Protein AF-A0A2H3J4T3-F1 (afdb_monomer)

pLDDT: mean 94.17, std 3.07, range [78.0, 97.81]

Structure (mmCIF, N/CA/C/O backbone):
data_AF-A0A2H3J4T3-F1
#
_entry.id   AF-A0A2H3J4T3-F1
#
loop_
_atom_site.group_PDB
_atom_site.id
_atom_site.type_symbol
_atom_site.label_atom_id
_atom_site.label_alt_id
_atom_site.label_comp_id
_atom_site.label_asym_id
_atom_site.label_entity_id
_atom_site.label_seq_id
_atom_site.pdbx_PDB_ins_code
_atom_site.Cartn_x
_atom_site.Cartn_y
_atom_site.Cartn_z
_atom_site.occupancy
_atom_site.B_iso_or_equiv
_atom_site.auth_seq_id
_atom_site.auth_comp_id
_atom_site.auth_asym_id
_atom_site.auth_atom_id
_atom_site.pdbx_PDB_model_num
ATOM 1 N N . LEU A 1 1 ? -8.087 -1.631 -13.135 1.00 78.00 1 LEU A N 1
ATOM 2 C CA . LEU A 1 1 ? -7.291 -2.773 -12.650 1.00 78.00 1 LEU A CA 1
ATOM 3 C C . LEU A 1 1 ? -7.224 -3.764 -13.786 1.00 78.00 1 LEU A C 1
ATOM 5 O O . LEU A 1 1 ? -8.280 -4.143 -14.280 1.00 78.00 1 LEU A O 1
ATOM 9 N N . ASP A 1 2 ? -6.022 -4.098 -14.234 1.00 91.25 2 ASP A N 1
ATOM 10 C CA . ASP A 1 2 ? -5.827 -5.293 -15.056 1.00 91.25 2 ASP A CA 1
ATOM 11 C C . ASP A 1 2 ? -5.919 -6.568 -14.190 1.00 91.25 2 ASP A C 1
ATOM 13 O O . ASP A 1 2 ? -6.037 -6.487 -12.961 1.00 91.25 2 ASP A O 1
ATOM 17 N N . ASP A 1 3 ? -5.899 -7.742 -14.825 1.00 93.00 3 ASP A N 1
ATOM 18 C CA . ASP A 1 3 ? -6.077 -9.023 -14.131 1.00 93.00 3 ASP A CA 1
ATOM 19 C C . ASP A 1 3 ? -4.983 -9.273 -13.076 1.00 93.00 3 ASP A C 1
ATOM 21 O O . ASP A 1 3 ? -5.289 -9.673 -11.953 1.00 93.00 3 ASP A O 1
ATOM 25 N N . LEU A 1 4 ? -3.721 -8.949 -13.382 1.00 91.25 4 LEU A N 1
ATOM 26 C CA . LEU A 1 4 ? -2.580 -9.150 -12.475 1.00 91.25 4 LEU A CA 1
ATOM 27 C C . LEU A 1 4 ? -2.643 -8.224 -11.256 1.00 91.25 4 LEU A C 1
ATOM 29 O O . LEU A 1 4 ? -2.332 -8.613 -10.127 1.00 91.25 4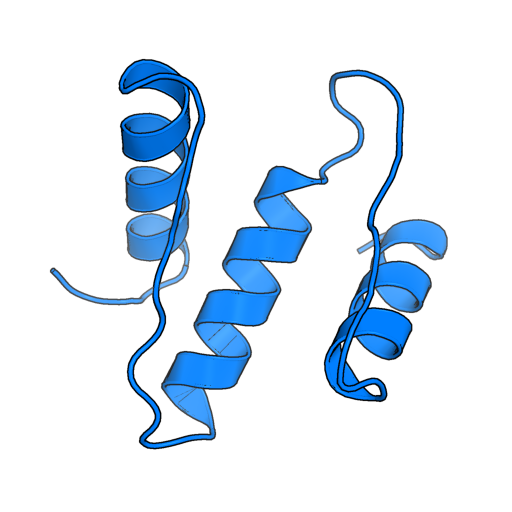 LEU A O 1
ATOM 33 N N . GLN A 1 5 ? -3.067 -6.984 -11.470 1.00 93.56 5 GLN A N 1
ATOM 34 C CA . GLN A 1 5 ? -3.321 -6.011 -10.420 1.00 93.56 5 GLN A CA 1
ATOM 35 C C . GLN A 1 5 ? -4.483 -6.443 -9.520 1.00 93.56 5 GLN A C 1
ATOM 37 O O . GLN A 1 5 ? -4.391 -6.329 -8.296 1.00 93.56 5 GLN A O 1
ATOM 42 N N . ALA A 1 6 ? -5.565 -6.961 -10.106 1.00 94.31 6 ALA A N 1
ATOM 43 C CA . ALA A 1 6 ? -6.703 -7.475 -9.353 1.00 94.31 6 ALA A CA 1
ATOM 44 C C . ALA A 1 6 ? -6.324 -8.703 -8.510 1.00 94.31 6 ALA A C 1
ATOM 46 O O . ALA A 1 6 ? -6.729 -8.796 -7.350 1.00 94.31 6 ALA A O 1
ATOM 47 N N . GLU A 1 7 ? -5.522 -9.622 -9.052 1.00 93.81 7 GLU A N 1
ATOM 48 C CA . GLU A 1 7 ? -4.979 -10.756 -8.297 1.00 93.81 7 GLU A CA 1
ATOM 49 C C . GLU A 1 7 ? -4.058 -10.305 -7.160 1.00 93.81 7 GLU A C 1
ATOM 51 O O . GLU A 1 7 ? -4.213 -10.766 -6.028 1.00 93.81 7 GLU A O 1
ATOM 56 N N . SER A 1 8 ? -3.170 -9.341 -7.421 1.00 95.06 8 SER A N 1
ATOM 57 C CA . SER A 1 8 ? -2.287 -8.768 -6.398 1.00 95.06 8 SER A CA 1
ATOM 58 C C . SER A 1 8 ? -3.087 -8.156 -5.246 1.00 95.06 8 SER A C 1
ATOM 60 O O . SER A 1 8 ? -2.792 -8.415 -4.081 1.00 95.06 8 SER A O 1
ATOM 62 N N . LEU A 1 9 ? -4.145 -7.398 -5.550 1.00 95.38 9 LEU A N 1
ATOM 63 C CA . LEU A 1 9 ? -5.009 -6.803 -4.531 1.00 95.38 9 LEU A CA 1
ATOM 64 C C . LEU A 1 9 ? -5.746 -7.868 -3.706 1.00 95.38 9 LEU A C 1
ATOM 66 O O . LEU A 1 9 ? -5.786 -7.776 -2.480 1.00 95.38 9 LEU A O 1
ATOM 70 N N . LYS A 1 10 ? -6.294 -8.905 -4.355 1.00 95.06 10 LYS A N 1
ATOM 71 C CA . LYS A 1 10 ? -6.938 -10.034 -3.660 1.00 95.06 10 LYS A CA 1
ATOM 72 C C . LYS A 1 10 ? -5.965 -10.753 -2.727 1.00 95.06 10 LYS A C 1
ATOM 74 O O . LYS A 1 10 ? -6.340 -11.087 -1.604 1.00 95.06 10 LYS A O 1
ATOM 79 N N . SER A 1 11 ? -4.727 -10.975 -3.172 1.00 95.44 11 SER A N 1
ATOM 80 C CA . SER A 1 11 ? -3.682 -11.602 -2.355 1.00 95.44 11 SER A CA 1
ATOM 81 C C . SER A 1 11 ? -3.430 -10.793 -1.085 1.00 95.44 11 SER A C 1
ATOM 83 O O . SER A 1 11 ? -3.468 -11.348 0.008 1.00 95.44 11 SER A O 1
ATOM 85 N N . VAL A 1 12 ? -3.264 -9.475 -1.215 1.00 95.94 12 VAL A N 1
ATOM 86 C CA . VAL A 1 12 ? -2.916 -8.602 -0.083 1.00 95.94 12 VAL A CA 1
ATOM 87 C C . VAL A 1 12 ? -4.061 -8.445 0.919 1.00 95.94 12 VAL A C 1
ATOM 89 O O . VAL A 1 12 ? -3.814 -8.306 2.111 1.00 95.94 12 VAL A O 1
ATOM 92 N N . LEU A 1 13 ? -5.315 -8.516 0.469 1.00 95.25 13 LEU A N 1
ATOM 93 C CA . LEU A 1 13 ? -6.482 -8.451 1.358 1.00 95.25 13 LEU A CA 1
ATOM 94 C C . LEU A 1 13 ? -6.7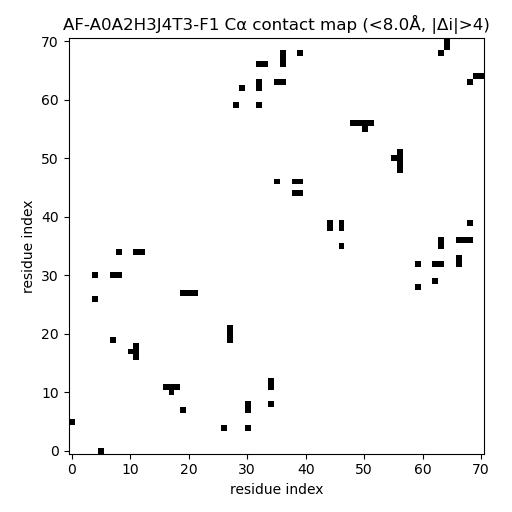77 -9.767 2.095 1.00 95.25 13 LEU A C 1
ATOM 96 O O . LEU A 1 13 ? -7.500 -9.758 3.087 1.00 95.25 13 LEU A O 1
ATOM 100 N N . SER A 1 14 ? -6.270 -10.901 1.606 1.00 95.56 14 SER A N 1
ATOM 101 C CA . SER A 1 14 ? -6.594 -12.236 2.139 1.00 95.56 14 SER A CA 1
ATOM 102 C C . SER A 1 14 ? -5.488 -12.852 2.995 1.00 95.56 14 SER A C 1
ATOM 104 O O . SER A 1 14 ? -5.688 -13.913 3.589 1.00 95.56 14 SER A O 1
ATOM 106 N N . GLN A 1 15 ? -4.328 -12.206 3.076 1.00 95.44 15 GLN A N 1
ATOM 107 C CA . GLN A 1 15 ? -3.147 -12.720 3.759 1.00 95.44 15 GLN A CA 1
ATOM 108 C C . GLN A 1 15 ? -2.641 -11.707 4.786 1.00 95.44 15 GLN A C 1
ATOM 110 O O . GLN A 1 15 ? -2.761 -10.501 4.607 1.00 95.44 15 GLN A O 1
ATOM 115 N N . SER A 1 16 ? -2.024 -12.196 5.863 1.00 95.19 16 SER A N 1
ATOM 116 C CA . SER A 1 16 ? -1.371 -11.331 6.855 1.00 95.19 16 SER A CA 1
ATOM 117 C C . SER A 1 16 ? -0.072 -10.708 6.336 1.00 95.19 16 SER A C 1
ATOM 119 O O . SER A 1 16 ? 0.357 -9.671 6.837 1.00 95.19 16 SER A O 1
ATOM 121 N N . ILE A 1 17 ? 0.568 -11.351 5.356 1.00 95.69 17 ILE A N 1
ATOM 122 C CA . ILE A 1 17 ? 1.796 -10.899 4.703 1.00 95.69 17 ILE A CA 1
ATOM 123 C C . ILE A 1 17 ? 1.670 -11.196 3.211 1.00 95.69 17 ILE A C 1
ATOM 125 O O . ILE A 1 17 ? 1.382 -12.328 2.821 1.00 95.69 17 ILE A O 1
ATOM 129 N N . SER A 1 18 ? 1.957 -10.193 2.385 1.00 95.38 18 SER A N 1
ATOM 130 C CA . SER A 1 18 ? 1.997 -10.323 0.930 1.00 95.38 18 SER A CA 1
ATOM 131 C C . SER A 1 18 ? 3.139 -9.505 0.348 1.00 95.38 18 SER A C 1
ATOM 133 O O . SER A 1 18 ? 3.595 -8.525 0.937 1.00 95.38 18 SER A O 1
ATOM 135 N N . LEU A 1 19 ? 3.592 -9.911 -0.835 1.00 94.56 19 LEU A N 1
ATOM 136 C CA . LEU A 1 19 ? 4.672 -9.262 -1.561 1.00 94.56 19 LEU A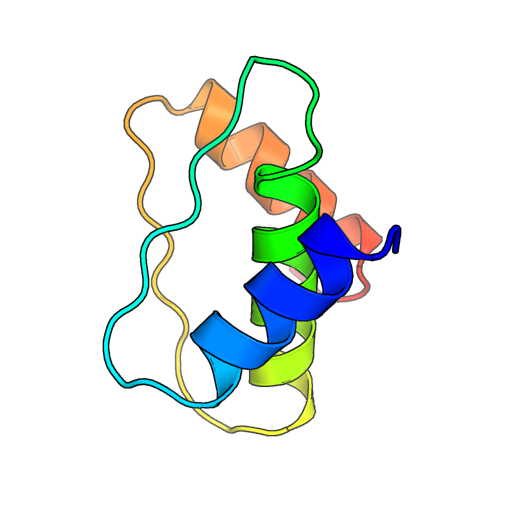 CA 1
ATOM 137 C C . LEU A 1 19 ? 4.210 -8.966 -2.985 1.00 94.56 19 LEU A C 1
ATOM 139 O O . LEU A 1 19 ? 3.953 -9.883 -3.759 1.00 94.56 19 LEU A O 1
ATOM 143 N N . ILE A 1 20 ? 4.133 -7.683 -3.336 1.00 92.88 20 ILE A N 1
ATOM 144 C CA . ILE A 1 20 ? 3.828 -7.248 -4.701 1.00 92.88 20 ILE A CA 1
ATOM 145 C C . ILE A 1 20 ? 5.149 -6.988 -5.425 1.00 92.88 20 ILE A C 1
ATOM 147 O O . ILE A 1 20 ? 5.943 -6.148 -4.998 1.00 92.88 20 ILE A O 1
ATOM 151 N N . GLN A 1 21 ? 5.379 -7.677 -6.542 1.00 92.94 21 GLN A N 1
ATOM 152 C CA . GLN A 1 21 ? 6.559 -7.482 -7.386 1.00 92.94 21 GLN A CA 1
ATOM 153 C C . GLN A 1 21 ? 6.166 -7.169 -8.826 1.00 92.94 21 GLN A C 1
ATOM 155 O O . GLN A 1 21 ? 5.145 -7.624 -9.325 1.00 92.94 21 GLN A O 1
ATOM 160 N N . GLY A 1 22 ? 7.007 -6.397 -9.509 1.00 90.44 22 GLY A N 1
ATOM 161 C CA . GLY A 1 22 ? 6.825 -6.089 -10.922 1.00 90.44 22 GLY A CA 1
ATOM 162 C C . GLY A 1 22 ? 7.851 -5.072 -11.429 1.00 90.44 22 GLY A C 1
ATOM 163 O O . GLY A 1 22 ? 8.347 -4.267 -10.630 1.00 90.44 22 GLY A O 1
ATOM 164 N N . PRO A 1 23 ? 8.153 -5.049 -12.740 1.00 92.75 23 PRO A N 1
ATOM 165 C CA . PRO A 1 23 ? 9.011 -4.042 -13.374 1.00 92.75 23 PR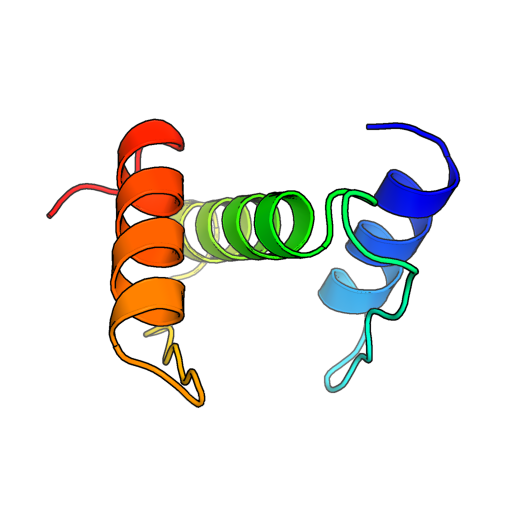O A CA 1
ATOM 166 C C . PRO A 1 23 ? 8.604 -2.586 -13.071 1.00 92.75 23 PRO A C 1
ATOM 168 O O . PRO A 1 23 ? 7.473 -2.338 -12.639 1.00 92.75 23 PRO A O 1
ATOM 171 N N . PRO A 1 24 ? 9.477 -1.587 -13.282 1.00 91.69 24 PRO A N 1
ATOM 172 C CA . PRO A 1 24 ? 9.099 -0.175 -13.192 1.00 91.69 24 PRO A CA 1
ATOM 173 C C . PRO A 1 24 ? 7.852 0.137 -14.036 1.00 91.69 24 PRO A C 1
ATOM 175 O O . PRO A 1 24 ? 7.683 -0.413 -15.119 1.00 91.69 24 PRO A O 1
ATOM 178 N N . GLY A 1 25 ? 6.953 0.982 -13.522 1.00 87.81 25 GLY A N 1
ATOM 179 C CA . GLY A 1 25 ? 5.732 1.385 -14.238 1.00 87.81 25 GLY A CA 1
ATOM 180 C C . GLY A 1 25 ? 4.543 0.412 -14.188 1.00 87.81 25 GLY A C 1
ATOM 181 O O . GLY A 1 25 ? 3.489 0.730 -14.717 1.00 87.81 25 GLY A O 1
ATOM 182 N N . THR A 1 26 ? 4.645 -0.734 -13.508 1.00 88.88 26 THR A N 1
ATOM 183 C CA . THR A 1 26 ? 3.564 -1.754 -13.437 1.00 88.88 26 THR A CA 1
ATOM 184 C C . THR A 1 26 ? 2.454 -1.485 -12.409 1.00 88.88 26 THR A C 1
ATOM 186 O O . THR A 1 26 ? 1.679 -2.375 -12.076 1.00 88.88 26 THR A O 1
ATOM 189 N N . GLY A 1 27 ? 2.361 -0.268 -11.867 1.00 89.94 27 GLY A N 1
ATOM 190 C CA . GLY A 1 27 ? 1.252 0.107 -10.977 1.00 89.94 27 GLY A CA 1
ATOM 191 C C . GLY A 1 27 ? 1.339 -0.413 -9.536 1.00 89.94 27 GLY A C 1
ATOM 192 O O . GLY A 1 27 ? 0.344 -0.386 -8.824 1.00 89.94 27 GLY A O 1
ATOM 193 N N . LYS A 1 28 ? 2.516 -0.839 -9.058 1.00 93.19 28 LYS A N 1
ATOM 194 C CA . LYS A 1 28 ? 2.705 -1.286 -7.658 1.00 93.19 28 LYS A CA 1
ATOM 195 C C . LYS A 1 28 ? 2.247 -0.242 -6.630 1.00 93.19 28 LYS A C 1
ATOM 197 O O . LYS A 1 28 ? 1.501 -0.580 -5.717 1.00 93.19 28 LYS A O 1
ATOM 202 N N . SER A 1 29 ? 2.652 1.020 -6.804 1.00 92.31 29 SER A N 1
ATOM 203 C CA . SER A 1 29 ? 2.249 2.121 -5.916 1.00 92.3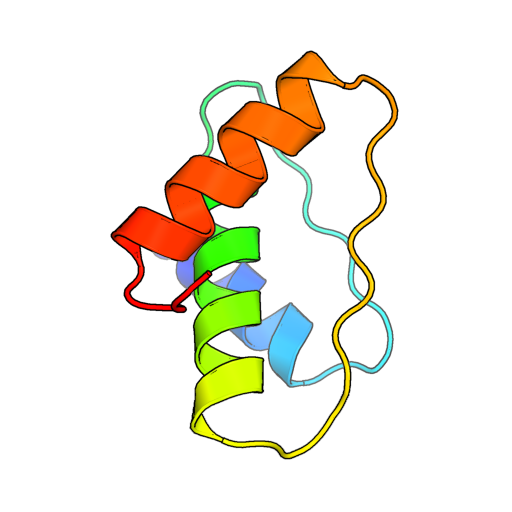1 29 SER A CA 1
ATOM 204 C C . SER A 1 29 ? 0.741 2.369 -5.964 1.00 92.31 29 SER A C 1
ATOM 206 O O . SER A 1 29 ? 0.126 2.557 -4.922 1.00 92.31 29 SER A O 1
ATOM 208 N N . PHE A 1 30 ? 0.130 2.260 -7.148 1.00 93.00 30 PHE A N 1
ATOM 209 C CA . PHE A 1 30 ? -1.321 2.362 -7.318 1.00 93.00 30 PHE A CA 1
ATOM 210 C C . PHE A 1 30 ? -2.071 1.278 -6.525 1.00 93.00 30 PHE A C 1
ATOM 212 O O . PHE A 1 30 ? -3.049 1.584 -5.847 1.00 93.00 30 PHE A O 1
ATOM 219 N N . ILE A 1 31 ? -1.587 0.029 -6.532 1.00 94.81 31 ILE A N 1
ATOM 220 C CA . ILE A 1 31 ? -2.168 -1.039 -5.699 1.00 94.81 31 ILE A CA 1
ATOM 221 C C . ILE A 1 31 ? -1.987 -0.753 -4.209 1.00 94.81 31 ILE A C 1
ATOM 223 O O . ILE A 1 31 ? -2.919 -0.970 -3.440 1.00 94.81 31 ILE A O 1
ATOM 227 N N . GLY A 1 32 ? -0.830 -0.223 -3.802 1.00 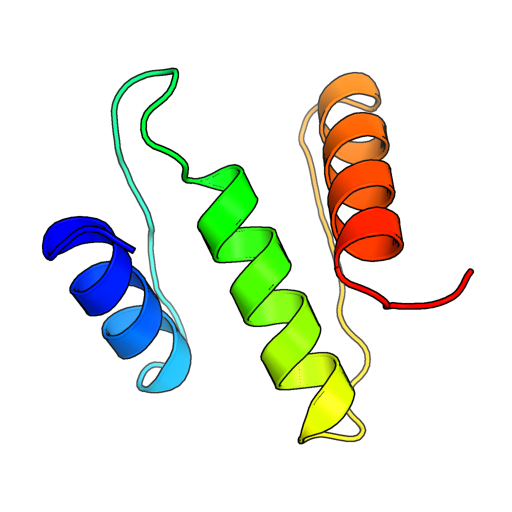94.81 32 GLY A N 1
ATOM 228 C CA . GLY A 1 32 ? -0.603 0.211 -2.423 1.00 94.81 32 GLY A CA 1
ATOM 229 C C . GLY A 1 32 ? -1.573 1.310 -1.976 1.00 94.81 32 GLY A C 1
ATOM 230 O O . GLY A 1 32 ? -2.131 1.221 -0.885 1.00 94.81 32 GLY A O 1
ATOM 231 N N . ALA A 1 33 ? -1.827 2.307 -2.827 1.00 95.62 33 ALA A N 1
ATOM 232 C CA . ALA A 1 33 ? -2.766 3.388 -2.535 1.00 95.62 33 ALA A CA 1
ATOM 233 C C . ALA A 1 33 ? -4.213 2.877 -2.455 1.00 95.62 33 ALA A C 1
ATOM 235 O O . ALA A 1 33 ? -4.946 3.226 -1.531 1.00 95.62 33 ALA A O 1
ATOM 236 N N . LEU A 1 34 ? -4.605 1.979 -3.365 1.00 95.31 34 LEU A N 1
ATOM 237 C CA . LEU A 1 34 ? -5.920 1.340 -3.336 1.00 95.31 34 LEU A CA 1
ATOM 238 C C . LEU A 1 34 ? -6.114 0.488 -2.075 1.00 95.31 34 LEU A C 1
ATOM 240 O O . LEU A 1 34 ? -7.170 0.549 -1.450 1.00 95.31 34 LEU A O 1
ATOM 244 N N . LEU A 1 35 ? -5.093 -0.271 -1.672 1.00 95.81 35 LEU A N 1
ATOM 245 C CA . LEU A 1 35 ? -5.109 -1.019 -0.418 1.00 95.81 35 LEU A CA 1
ATOM 246 C C . LEU A 1 35 ? -5.272 -0.085 0.782 1.00 95.81 35 LEU A C 1
ATOM 248 O O . LEU A 1 35 ? -6.127 -0.332 1.626 1.00 95.81 35 LEU A O 1
ATOM 252 N N . ALA A 1 36 ? -4.476 0.983 0.855 1.00 96.12 36 ALA A N 1
ATOM 253 C CA . ALA A 1 36 ? -4.561 1.954 1.939 1.00 96.12 36 ALA A CA 1
ATOM 254 C C . ALA A 1 36 ? -5.955 2.592 2.010 1.00 96.12 36 ALA A C 1
ATOM 256 O O . ALA A 1 36 ? -6.519 2.698 3.095 1.00 96.12 36 ALA A O 1
ATOM 257 N N . LYS A 1 37 ? -6.548 2.928 0.857 1.00 96.38 37 LYS A N 1
ATOM 258 C CA . LYS A 1 37 ? -7.916 3.448 0.768 1.00 96.38 37 LYS A CA 1
ATOM 259 C C . LYS A 1 37 ? -8.950 2.446 1.284 1.00 96.38 37 LYS A C 1
ATOM 261 O O . LYS A 1 37 ? -9.796 2.817 2.088 1.00 96.38 37 LYS A O 1
ATOM 266 N N . ILE A 1 38 ? -8.852 1.174 0.895 1.00 96.31 38 ILE A N 1
ATOM 267 C CA . ILE A 1 38 ? -9.741 0.112 1.396 1.00 96.31 38 ILE A CA 1
ATOM 268 C C . ILE A 1 38 ? -9.589 -0.054 2.914 1.00 96.31 38 ILE A C 1
ATOM 270 O O . ILE A 1 38 ? -10.581 -0.120 3.634 1.00 96.31 38 ILE A O 1
ATOM 274 N N . LEU A 1 39 ? -8.358 -0.102 3.427 1.00 95.88 39 LEU A N 1
ATOM 275 C CA . LEU A 1 39 ? -8.125 -0.227 4.866 1.00 95.88 39 LEU A CA 1
ATOM 276 C C . LEU A 1 39 ? -8.656 0.991 5.634 1.00 95.88 39 LEU A C 1
ATOM 278 O O . LEU A 1 39 ? -9.243 0.814 6.699 1.00 95.88 39 LEU A O 1
ATOM 282 N N . TYR A 1 40 ? -8.500 2.195 5.085 1.00 96.00 40 TYR A N 1
ATOM 283 C CA . TYR A 1 40 ? -9.044 3.427 5.652 1.00 96.00 40 TYR A CA 1
ATOM 284 C C . TYR A 1 40 ? -10.582 3.429 5.681 1.00 96.00 40 TYR A C 1
ATOM 286 O O . TYR A 1 40 ? -11.171 3.776 6.698 1.00 96.00 40 TYR A O 1
ATOM 294 N N . ASP A 1 41 ? -11.238 3.004 4.598 1.00 96.75 41 ASP A N 1
ATOM 295 C CA . ASP A 1 41 ? -12.703 3.050 4.484 1.00 96.75 41 ASP A CA 1
ATOM 296 C C . ASP A 1 41 ? -13.417 1.986 5.327 1.00 96.75 41 ASP A C 1
ATOM 298 O O . ASP A 1 41 ? -14.543 2.199 5.779 1.00 96.75 41 ASP A O 1
ATOM 302 N N . PHE A 1 42 ? -12.788 0.823 5.520 1.00 97.31 42 PHE A N 1
ATOM 303 C CA . PHE A 1 42 ? -13.447 -0.353 6.097 1.00 97.31 42 PHE A CA 1
ATOM 304 C C . PHE A 1 42 ? -12.879 -0.801 7.447 1.00 97.31 42 PHE A C 1
ATOM 306 O O . PHE A 1 42 ? -13.377 -1.769 8.025 1.00 97.31 42 PHE A O 1
ATOM 313 N N . THR A 1 43 ? -11.856 -0.126 7.976 1.00 96.12 43 THR A N 1
ATOM 314 C CA . THR A 1 43 ? -11.263 -0.455 9.280 1.00 96.12 43 THR A CA 1
ATOM 315 C C . THR A 1 43 ? -11.032 0.801 10.120 1.00 96.12 43 THR A C 1
ATOM 317 O O . THR A 1 43 ? -11.076 1.915 9.617 1.00 96.12 43 THR A O 1
ATOM 320 N N . GLN A 1 44 ? -10.772 0.623 11.417 1.00 95.50 44 GLN A N 1
ATOM 321 C CA . GLN A 1 44 ? -10.325 1.702 12.312 1.00 95.50 44 GLN A CA 1
ATOM 322 C C . GLN A 1 44 ? -8.829 1.589 12.646 1.00 95.50 44 GLN A C 1
ATOM 324 O O . GLN A 1 44 ? -8.364 2.122 13.651 1.00 95.50 44 GLN A O 1
ATOM 329 N N . ASN A 1 45 ? -8.075 0.843 11.836 1.00 94.25 45 ASN A N 1
ATOM 330 C CA . ASN A 1 45 ? -6.672 0.567 12.104 1.00 94.25 45 ASN A CA 1
ATOM 331 C C . ASN A 1 45 ? -5.790 1.734 11.652 1.00 94.25 45 ASN A C 1
ATOM 333 O O . ASN A 1 45 ? -5.984 2.299 10.577 1.00 94.25 45 ASN A O 1
ATOM 337 N N . THR A 1 46 ? -4.755 2.034 12.432 1.00 94.94 46 THR A N 1
ATOM 338 C CA . THR A 1 46 ? -3.701 2.961 12.010 1.00 94.94 46 THR A CA 1
ATOM 339 C C . THR A 1 46 ? -2.807 2.298 10.963 1.00 94.94 46 THR A C 1
ATOM 341 O O . THR A 1 46 ? -2.287 1.203 11.187 1.00 94.94 46 THR A O 1
ATOM 344 N N . ILE A 1 47 ? -2.596 2.972 9.831 1.00 94.44 47 ILE A N 1
ATOM 345 C CA . ILE A 1 47 ? -1.748 2.493 8.732 1.00 94.44 47 ILE A CA 1
ATOM 346 C C . ILE A 1 47 ? -0.350 3.106 8.875 1.00 94.44 47 ILE A C 1
ATOM 348 O O . ILE A 1 47 ? -0.205 4.326 8.896 1.00 94.44 47 ILE A O 1
ATOM 352 N N . LEU A 1 48 ? 0.687 2.266 8.947 1.00 96.00 48 LEU A N 1
ATOM 353 C CA . LEU A 1 48 ? 2.087 2.697 8.908 1.00 96.00 48 LEU A CA 1
ATOM 354 C C . LEU A 1 48 ? 2.644 2.520 7.492 1.00 96.00 48 LEU A C 1
ATOM 356 O O . LEU A 1 48 ? 2.716 1.400 6.987 1.00 96.00 48 LEU A O 1
ATOM 360 N N . VAL A 1 49 ? 3.086 3.617 6.879 1.00 94.94 49 VAL A N 1
ATOM 361 C CA . VAL A 1 49 ? 3.755 3.617 5.572 1.00 94.94 49 VAL A CA 1
ATOM 362 C C . VAL A 1 49 ? 5.250 3.827 5.778 1.00 94.94 49 VAL A C 1
ATOM 364 O O . VAL A 1 49 ? 5.662 4.761 6.461 1.00 94.94 49 VAL A O 1
ATOM 367 N N . VAL A 1 50 ? 6.071 2.968 5.172 1.00 96.19 50 VAL A N 1
ATOM 368 C CA . VAL A 1 50 ? 7.535 3.067 5.219 1.00 96.19 50 VAL A CA 1
ATOM 369 C C . VAL A 1 50 ? 8.082 3.016 3.799 1.00 96.19 50 VAL A C 1
ATOM 371 O O . VAL A 1 50 ? 7.719 2.140 3.014 1.00 96.19 50 VAL A O 1
ATOM 374 N N . CYS A 1 51 ? 8.971 3.946 3.462 1.00 96.44 51 CYS A N 1
ATOM 375 C CA . CYS A 1 51 ? 9.645 4.010 2.168 1.00 96.44 51 CYS A CA 1
ATOM 376 C C . CYS A 1 51 ? 11.150 4.221 2.359 1.00 96.44 51 CYS A C 1
ATOM 378 O O . CYS A 1 51 ? 11.587 4.764 3.370 1.00 96.44 51 CYS A O 1
ATOM 380 N N . TYR A 1 52 ? 11.946 3.797 1.375 1.00 96.56 52 TYR A N 1
ATOM 381 C CA . TYR A 1 52 ? 13.405 3.949 1.423 1.00 96.56 52 TYR A CA 1
ATOM 382 C C . TYR A 1 52 ? 13.869 5.394 1.174 1.00 96.56 52 TYR A C 1
ATOM 384 O O . TYR A 1 52 ? 14.893 5.813 1.705 1.00 96.56 52 TYR A O 1
ATOM 392 N N . THR A 1 53 ? 13.126 6.163 0.372 1.00 97.62 53 THR A N 1
ATOM 393 C CA . THR A 1 53 ? 13.443 7.561 0.054 1.00 97.62 53 THR A CA 1
ATOM 394 C C . THR A 1 53 ? 12.251 8.465 0.341 1.00 97.62 53 THR A C 1
ATOM 396 O O . THR A 1 53 ? 11.103 8.061 0.154 1.00 97.62 53 THR A O 1
ATOM 399 N N . ASN A 1 54 ? 12.530 9.711 0.731 1.00 97.81 54 ASN A N 1
ATOM 400 C CA . ASN A 1 54 ? 11.491 10.724 0.945 1.00 97.81 54 ASN A CA 1
ATOM 401 C C . ASN A 1 54 ? 10.708 10.997 -0.338 1.00 97.81 54 ASN A C 1
ATOM 403 O O . ASN A 1 54 ? 9.493 11.033 -0.307 1.00 97.81 54 ASN A O 1
ATOM 407 N N . HIS A 1 55 ? 11.385 11.063 -1.488 1.00 96.44 55 HIS A N 1
ATOM 408 C CA . HIS A 1 55 ? 10.703 11.286 -2.762 1.00 96.44 55 HIS A CA 1
ATOM 409 C C . HIS A 1 55 ? 9.647 10.208 -3.076 1.00 96.44 55 HIS A C 1
ATOM 411 O O . HIS A 1 55 ? 8.570 10.528 -3.568 1.00 96.44 55 HIS A O 1
ATOM 417 N N . ALA A 1 56 ? 9.930 8.936 -2.764 1.00 95.12 56 ALA A N 1
ATOM 418 C CA . ALA A 1 56 ? 8.951 7.863 -2.931 1.00 95.12 56 ALA A CA 1
ATOM 419 C C . ALA A 1 56 ? 7.802 7.968 -1.916 1.00 95.12 56 ALA A C 1
ATOM 421 O O . ALA A 1 56 ? 6.662 7.666 -2.263 1.00 95.12 56 ALA A O 1
ATOM 422 N N . LEU A 1 57 ? 8.105 8.397 -0.685 1.00 96.38 57 LEU A N 1
ATOM 423 C CA . LEU A 1 57 ? 7.095 8.648 0.339 1.00 96.38 57 LEU A CA 1
ATOM 424 C C . LEU A 1 57 ? 6.157 9.784 -0.081 1.00 96.38 57 LEU A C 1
ATOM 426 O O . LEU A 1 57 ? 4.950 9.582 -0.080 1.00 96.38 57 LEU A O 1
ATOM 430 N N . ASP A 1 58 ? 6.701 10.926 -0.497 1.00 96.25 58 ASP A N 1
ATOM 431 C CA . ASP A 1 58 ? 5.935 12.102 -0.921 1.00 96.25 58 ASP A CA 1
ATOM 432 C C . ASP A 1 58 ? 4.991 11.745 -2.074 1.00 96.25 58 ASP A C 1
ATOM 434 O O . ASP A 1 58 ? 3.792 12.013 -2.012 1.00 96.25 58 ASP A O 1
ATOM 438 N N . GLN A 1 59 ? 5.502 11.038 -3.087 1.00 94.88 59 GLN A N 1
ATOM 439 C CA . GLN A 1 59 ? 4.689 10.585 -4.211 1.00 94.88 59 GLN A CA 1
ATOM 440 C C . GLN A 1 59 ? 3.568 9.633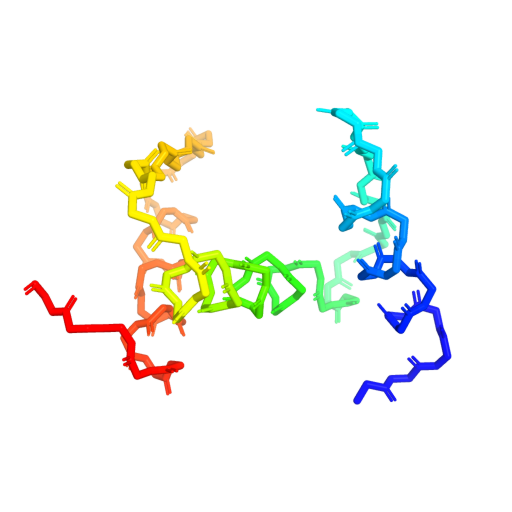 -3.773 1.00 94.88 59 GLN A C 1
ATOM 442 O O . GLN A 1 59 ? 2.446 9.723 -4.269 1.00 94.88 59 GLN A O 1
ATOM 447 N N . PHE A 1 60 ? 3.849 8.728 -2.833 1.00 96.06 60 PHE A N 1
ATOM 448 C CA . PHE A 1 60 ? 2.831 7.827 -2.307 1.00 96.06 60 PHE A CA 1
ATOM 449 C C . PHE A 1 60 ? 1.758 8.578 -1.509 1.00 96.06 60 PHE A C 1
ATOM 451 O O . PHE A 1 60 ? 0.575 8.302 -1.681 1.00 96.06 60 PHE A O 1
ATOM 458 N N . LEU A 1 61 ? 2.146 9.553 -0.681 1.00 95.44 61 LEU A N 1
ATOM 459 C CA . LEU A 1 61 ? 1.213 10.390 0.078 1.00 95.44 61 LEU A CA 1
ATOM 460 C C . LEU A 1 61 ? 0.312 11.217 -0.851 1.00 95.44 61 LEU A C 1
ATOM 462 O O . LEU A 1 61 ? -0.898 11.270 -0.634 1.00 95.44 61 LEU A O 1
ATOM 466 N N . GLU A 1 62 ? 0.855 11.785 -1.931 1.00 95.75 62 GLU A N 1
ATOM 467 C CA . GLU A 1 62 ? 0.041 12.441 -2.961 1.00 95.75 62 GLU A CA 1
ATOM 468 C C . GLU A 1 62 ? -0.995 11.492 -3.579 1.00 95.75 62 GLU A C 1
ATOM 470 O O . GLU A 1 62 ? -2.128 11.898 -3.847 1.00 95.75 62 GLU A O 1
ATOM 475 N N . ASP A 1 63 ? -0.627 10.233 -3.822 1.00 95.38 63 ASP A N 1
ATOM 476 C CA . ASP A 1 63 ? -1.545 9.231 -4.364 1.00 95.38 63 ASP A CA 1
ATOM 477 C C . ASP A 1 63 ? -2.651 8.859 -3.359 1.00 95.38 63 ASP A C 1
ATOM 479 O O . ASP A 1 63 ? -3.793 8.629 -3.770 1.00 95.38 63 ASP A O 1
ATOM 483 N N . LEU A 1 64 ? -2.367 8.866 -2.050 1.00 95.88 64 LEU A N 1
ATOM 484 C CA . LEU 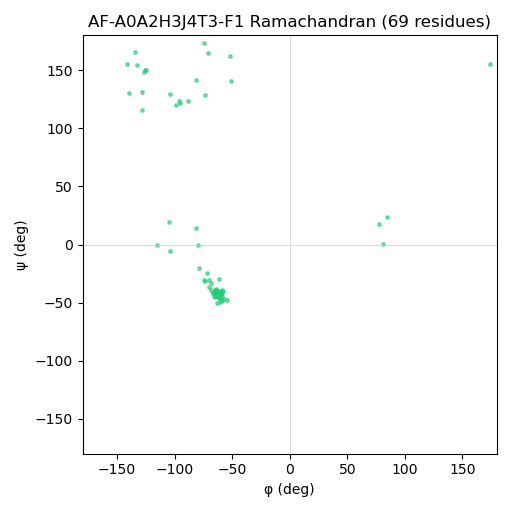A 1 64 ? -3.384 8.691 -1.002 1.00 95.88 64 LEU A CA 1
ATOM 485 C C . LEU A 1 64 ? -4.383 9.853 -0.975 1.00 95.88 64 LEU A C 1
ATOM 487 O O . LEU A 1 64 ? -5.595 9.615 -0.954 1.00 95.88 64 LEU A O 1
ATOM 491 N N . LEU A 1 65 ? -3.888 11.092 -1.060 1.00 95.88 65 LEU A N 1
ATOM 492 C CA . LEU A 1 65 ? -4.726 12.292 -1.141 1.00 95.88 65 LEU A CA 1
ATOM 493 C C . LEU 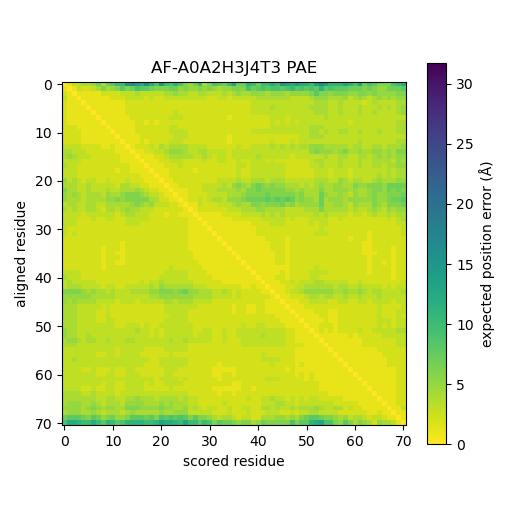A 1 65 ? -5.637 12.244 -2.378 1.00 95.88 65 LEU A C 1
ATOM 495 O O . LEU A 1 65 ? -6.850 12.432 -2.274 1.00 95.88 65 LEU A O 1
ATOM 499 N N . LYS A 1 66 ? -5.082 11.898 -3.549 1.00 94.00 66 LYS A N 1
ATOM 500 C CA . LYS A 1 66 ? -5.851 11.705 -4.797 1.00 94.00 66 LYS A CA 1
ATOM 501 C C . LYS A 1 66 ? -6.883 10.578 -4.683 1.00 94.00 66 LYS A C 1
ATOM 503 O O . LYS A 1 66 ? -7.920 10.638 -5.339 1.00 94.00 66 LYS A O 1
ATOM 508 N N . SER A 1 67 ? -6.617 9.572 -3.850 1.00 92.12 67 SER A N 1
ATOM 509 C CA . SER A 1 67 ? -7.534 8.458 -3.577 1.00 92.12 67 SER A CA 1
ATOM 510 C C . SER A 1 67 ? -8.640 8.814 -2.572 1.00 92.12 67 SER A C 1
ATOM 512 O O . SER A 1 67 ? -9.498 7.978 -2.289 1.00 92.12 67 SER A O 1
ATOM 514 N N . GLY A 1 68 ? -8.659 10.045 -2.045 1.00 92.44 68 GLY A N 1
ATOM 515 C CA . GLY A 1 68 ? -9.694 10.536 -1.134 1.00 92.44 68 GLY A CA 1
ATOM 516 C C . GLY A 1 68 ? -9.457 10.184 0.334 1.00 92.44 68 GLY A C 1
ATOM 517 O O . GLY A 1 68 ? -10.425 10.099 1.091 1.00 92.44 68 GLY A O 1
ATOM 518 N N . ILE A 1 69 ? -8.205 9.937 0.729 1.00 93.75 69 ILE A N 1
ATOM 519 C CA . ILE A 1 69 ? -7.798 9.942 2.139 1.00 93.75 69 ILE A CA 1
ATOM 520 C C . ILE A 1 69 ? -7.405 11.389 2.480 1.00 93.75 69 ILE A C 1
ATOM 522 O O . ILE A 1 69 ? -6.577 11.944 1.762 1.00 93.75 69 ILE A O 1
ATOM 526 N N . PRO A 1 70 ? -8.016 12.033 3.488 1.00 89.62 70 PRO A N 1
ATOM 527 C CA . PRO A 1 70 ? -7.690 13.411 3.856 1.00 89.62 70 PRO A CA 1
ATOM 528 C C . PRO A 1 70 ? -6.308 13.521 4.523 1.00 89.62 70 PRO A C 1
ATOM 530 O O . PRO A 1 70 ? -5.744 12.511 4.945 1.00 89.62 70 PRO A O 1
ATOM 533 N N . GLU A 1 71 ? -5.794 14.753 4.608 1.00 84.12 71 GLU A N 1
ATOM 534 C CA . GLU A 1 71 ? -4.597 15.109 5.395 1.00 84.12 71 GLU A CA 1
ATOM 535 C C . GLU A 1 71 ? -4.804 14.892 6.903 1.00 84.12 71 GLU A C 1
ATOM 537 O O . GLU A 1 71 ? -5.927 15.163 7.398 1.00 84.12 71 GLU A O 1
#

Sequence (71 aa):
LDDLQAESLKSVLSQSISLIQGPPGTGKSFIGALLAKILYDFTQNTILVVCYTNHALDQFLEDLLKSGIPE

InterPro domains:
  IPR027417 P-loop containing nucleoside triphosphate hydrolase [G3DSA:3.40.50.300] (1-70)
  IPR027417 P-loop containing nucleoside triphosphate hydrolase [SSF52540] (1-69)
  IPR041677 DNA2/NAM7 helicase, helicase domain [PF13086] (1-66)
  IPR045055 DNA2/NAM7-like helicase [PTHR10887] (2-66)

Nearest PDB structures (foldseek):
  8t9d-assembly1_W  TM=3.283E-01  e=8.112E+00  Homo sapiens

Mean predicted aligned error: 2.78 Å

Radius of gyration: 12.1 Å; Cα contacts (8 Å, |Δi|>4): 42; chains: 1; bounding box: 27×28×27 Å

Organism: Wolfiporia cocos (strain MD-104) (NCBI:txid742152)

Foldseek 3Di:
DPPLLVVQLVQVVPDPDDDDDDDPPPCPLVSVLVNVLCCVVPHPDDDDDDDPDPVVVVVSVVSNVVSPDPD

Solvent-accessible surface area (backbone atoms only — not comparable to full-atom values): 4632 Å² total; per-residue (Å²): 126,58,73,70,56,48,51,51,51,52,48,49,75,74,39,100,74,72,84,90,83,74,66,91,90,70,49,66,67,58,51,52,35,52,49,52,47,50,45,58,76,75,46,92,68,88,84,87,85,86,64,96,44,67,72,60,40,53,55,49,52,52,46,31,46,76,66,70,46,81,136

Secondary structure (DSSP, 8-state):
--HHHHHHHHHHHH-SS-----STTSSHHHHHHHHHHHHHHH--PPPP---SSHHHHHHHHHHHHHTT---